Protein AF-A0A920SBE3-F1 (afdb_monomer_lite)

Radius of gyration: 12.78 Å; chains: 1; bounding box: 34×28×29 Å

pLDDT: mean 87.78, std 12.59, range [38.31, 96.94]

Secondary structure (DSSP, 8-state):
-HHHHHHHHHTBTTB--S-----SS-EEEE-HHHHHTT--HHHHHHHHHHTTPPP-EES-STTSTTEEEE---TTS-HHHHHHHHTTTSHHHHGGGGTT--

Structure (mmCIF, N/CA/C/O backbone):
data_AF-A0A920SBE3-F1
#
_entry.id   AF-A0A920SBE3-F1
#
loop_
_atom_site.group_PDB
_atom_site.id
_atom_site.type_symbol
_atom_site.label_atom_id
_atom_site.label_alt_id
_atom_site.label_comp_id
_atom_site.label_asym_id
_atom_site.label_entity_id
_atom_site.label_seq_id
_atom_site.pdbx_PDB_ins_code
_atom_site.Cartn_x
_atom_site.Cartn_y
_atom_site.Cartn_z
_atom_site.occupancy
_atom_site.B_iso_or_equiv
_atom_site.auth_seq_id
_atom_site.auth_comp_id
_atom_site.auth_asym_id
_atom_site.auth_atom_id
_atom_site.pdbx_PDB_model_num
ATOM 1 N N . MET A 1 1 ? 12.167 -5.189 -6.645 1.00 75.94 1 MET A N 1
ATOM 2 C CA . MET A 1 1 ? 11.663 -6.586 -6.570 1.00 75.94 1 MET A CA 1
ATOM 3 C C . MET A 1 1 ? 11.485 -7.094 -5.140 1.00 75.94 1 MET A C 1
ATOM 5 O O . MET A 1 1 ? 10.378 -7.492 -4.799 1.00 75.94 1 MET A O 1
ATOM 9 N N . LEU A 1 2 ? 12.514 -7.075 -4.280 1.00 92.94 2 LEU A N 1
ATOM 10 C CA . LEU A 1 2 ? 12.397 -7.582 -2.900 1.00 92.94 2 LEU A CA 1
ATOM 11 C C . LEU A 1 2 ? 11.341 -6.836 -2.066 1.00 92.94 2 LEU A C 1
ATOM 13 O O . LEU A 1 2 ? 10.498 -7.474 -1.447 1.00 92.94 2 LEU A O 1
ATOM 17 N N . ASN A 1 3 ? 11.356 -5.503 -2.103 1.00 96.00 3 ASN A N 1
ATOM 18 C CA . ASN A 1 3 ? 10.484 -4.652 -1.288 1.00 96.00 3 ASN A CA 1
ATOM 19 C C . ASN A 1 3 ? 8.988 -4.905 -1.542 1.00 96.00 3 ASN A C 1
ATOM 21 O O . ASN A 1 3 ? 8.216 -5.063 -0.598 1.00 96.00 3 ASN A O 1
ATOM 25 N N . ALA A 1 4 ? 8.587 -5.026 -2.811 1.00 95.38 4 ALA A N 1
ATOM 26 C CA . ALA A 1 4 ? 7.197 -5.289 -3.183 1.00 95.38 4 ALA A CA 1
ATOM 27 C C . ALA A 1 4 ? 6.725 -6.666 -2.702 1.00 95.38 4 ALA A C 1
ATOM 29 O O . ALA A 1 4 ? 5.654 -6.786 -2.107 1.00 95.38 4 ALA A O 1
ATOM 30 N N . ASN A 1 5 ? 7.558 -7.696 -2.877 1.00 95.12 5 ASN A N 1
ATOM 31 C CA . ASN A 1 5 ? 7.245 -9.036 -2.383 1.00 95.12 5 ASN A CA 1
ATOM 32 C C . ASN A 1 5 ? 7.222 -9.085 -0.851 1.00 95.12 5 ASN A C 1
ATOM 34 O O . ASN A 1 5 ? 6.357 -9.742 -0.279 1.00 95.12 5 ASN A O 1
ATOM 38 N N . TYR A 1 6 ? 8.126 -8.368 -0.178 1.00 95.69 6 TYR A N 1
ATOM 39 C CA . TYR A 1 6 ? 8.135 -8.257 1.279 1.00 95.69 6 TYR A CA 1
ATOM 40 C C . TYR A 1 6 ? 6.812 -7.683 1.803 1.00 95.69 6 TYR A C 1
ATOM 42 O O . TYR A 1 6 ? 6.160 -8.314 2.637 1.00 95.69 6 TYR A O 1
ATOM 50 N N . MET A 1 7 ? 6.372 -6.546 1.255 1.00 95.19 7 MET A N 1
ATOM 51 C CA . MET A 1 7 ? 5.088 -5.930 1.602 1.00 95.19 7 MET A CA 1
ATOM 52 C C . MET A 1 7 ? 3.907 -6.866 1.298 1.00 95.19 7 MET A C 1
ATOM 54 O O . MET A 1 7 ? 3.027 -7.051 2.139 1.00 95.19 7 MET A O 1
ATOM 58 N N . MET A 1 8 ? 3.902 -7.504 0.123 1.00 94.31 8 MET A N 1
ATOM 59 C CA . MET A 1 8 ? 2.858 -8.454 -0.275 1.00 94.31 8 MET A CA 1
ATOM 60 C C . MET A 1 8 ? 2.743 -9.625 0.710 1.00 94.31 8 MET A C 1
ATOM 62 O O . MET A 1 8 ? 1.636 -9.983 1.116 1.00 94.31 8 MET A O 1
ATOM 66 N N . HIS A 1 9 ? 3.871 -10.199 1.136 1.00 93.12 9 HIS A N 1
ATOM 67 C CA . HIS A 1 9 ? 3.888 -11.269 2.131 1.00 93.12 9 HIS A CA 1
ATOM 68 C C . HIS A 1 9 ? 3.468 -10.784 3.522 1.00 93.12 9 HIS A C 1
ATOM 70 O O . HIS A 1 9 ? 2.730 -11.499 4.200 1.00 93.12 9 HIS A O 1
ATOM 76 N N . ALA A 1 10 ? 3.872 -9.580 3.936 1.00 92.94 10 ALA A N 1
ATOM 77 C CA . ALA A 1 10 ? 3.478 -8.995 5.219 1.00 92.94 10 ALA A CA 1
ATOM 78 C C . ALA A 1 10 ? 1.963 -8.736 5.312 1.00 92.94 10 ALA A C 1
ATOM 80 O O . ALA A 1 10 ? 1.373 -8.850 6.385 1.00 92.94 10 ALA A O 1
ATOM 81 N N . LEU A 1 11 ? 1.323 -8.425 4.182 1.00 92.62 11 LEU A N 1
ATOM 82 C CA . LEU A 1 11 ? -0.118 -8.173 4.087 1.00 92.62 11 LEU A CA 1
ATOM 83 C C . LEU A 1 11 ? -0.935 -9.414 3.686 1.00 92.62 11 LEU A C 1
ATOM 85 O O . LEU A 1 11 ? -2.166 -9.337 3.561 1.00 92.62 11 LEU A O 1
ATOM 89 N N . ARG A 1 12 ? -0.284 -10.575 3.535 1.00 89.31 12 ARG A N 1
ATOM 90 C CA . ARG A 1 12 ? -0.951 -11.849 3.244 1.00 89.31 12 ARG A CA 1
ATOM 91 C C . ARG A 1 12 ? -1.915 -12.201 4.378 1.00 89.31 12 ARG A C 1
ATOM 93 O O . ARG A 1 12 ? -1.559 -12.166 5.550 1.00 89.31 12 ARG A O 1
ATOM 100 N N . GLY A 1 13 ? -3.159 -12.517 4.030 1.00 87.75 13 GLY A N 1
ATOM 101 C CA . GLY A 1 13 ? -4.227 -12.780 5.001 1.00 87.75 13 GLY A CA 1
ATOM 102 C C . GLY A 1 13 ? -4.988 -11.532 5.466 1.00 87.75 13 GLY A C 1
ATOM 103 O O . GLY A 1 13 ? -6.089 -11.676 5.994 1.00 87.75 13 GLY A O 1
ATOM 104 N N . THR A 1 14 ? -4.471 -10.319 5.218 1.00 91.44 14 THR A N 1
ATOM 105 C CA . THR A 1 14 ? -5.282 -9.092 5.319 1.00 91.44 14 THR A CA 1
ATOM 106 C C . THR A 1 14 ? -6.055 -8.853 4.024 1.00 91.44 14 THR A C 1
ATOM 108 O O . THR A 1 14 ? -7.261 -8.624 4.074 1.00 91.44 14 THR A O 1
ATOM 111 N N . TYR A 1 15 ? -5.394 -8.958 2.870 1.00 92.31 15 TYR A N 1
ATOM 112 C CA . TYR A 1 15 ? -6.030 -8.867 1.551 1.00 92.31 15 TYR A CA 1
ATOM 113 C C . TYR A 1 15 ? -6.189 -10.252 0.921 1.00 92.31 15 TYR A C 1
ATOM 115 O O . TYR A 1 15 ? -5.375 -11.152 1.158 1.00 92.31 15 TYR A O 1
ATOM 123 N N . HIS A 1 16 ? -7.229 -10.418 0.102 1.00 90.56 16 HIS A N 1
ATOM 124 C CA . HIS A 1 16 ? -7.392 -11.617 -0.713 1.00 90.56 16 HIS A CA 1
ATOM 125 C C . HIS A 1 16 ? -6.532 -11.486 -1.969 1.00 90.56 16 HIS A C 1
ATOM 127 O O . HIS A 1 16 ? -6.927 -10.844 -2.935 1.00 90.56 16 HIS A O 1
ATOM 133 N N . LEU A 1 17 ? -5.334 -12.067 -1.941 1.00 88.31 17 LEU A N 1
ATOM 134 C CA . LEU A 1 17 ? -4.443 -12.103 -3.097 1.00 88.31 17 LEU A CA 1
ATOM 135 C C . LEU A 1 17 ? -4.842 -13.299 -3.984 1.00 88.31 17 LEU A C 1
ATOM 137 O O . LEU A 1 17 ? -4.639 -14.437 -3.558 1.00 88.31 17 LEU A O 1
ATOM 141 N N . PRO A 1 18 ? -5.411 -13.082 -5.186 1.00 74.19 18 PRO A N 1
ATOM 142 C CA . PRO A 1 18 ? -5.986 -14.161 -5.997 1.00 74.19 18 PRO A CA 1
ATOM 143 C C . PRO A 1 18 ? -4.932 -15.098 -6.602 1.00 74.19 18 PRO A C 1
ATOM 145 O O . PRO A 1 18 ? -5.251 -16.217 -6.994 1.00 74.19 18 PRO A O 1
ATOM 148 N N . TYR A 1 19 ? -3.676 -14.651 -6.679 1.00 81.12 19 TYR A N 1
ATOM 149 C CA . TYR A 1 19 ? -2.576 -15.412 -7.257 1.00 81.12 19 TYR A CA 1
ATOM 150 C C . TYR A 1 19 ? -1.453 -15.570 -6.240 1.00 81.12 19 TYR A C 1
ATOM 152 O O . TYR A 1 19 ? -0.943 -14.581 -5.713 1.00 81.12 19 TYR A O 1
ATOM 160 N N . ASP A 1 20 ? -1.026 -16.813 -6.022 1.00 81.06 20 ASP A N 1
ATOM 161 C CA . ASP A 1 20 ? 0.182 -17.109 -5.257 1.00 81.06 20 ASP A CA 1
ATOM 162 C C . ASP A 1 20 ? 1.409 -17.021 -6.169 1.00 81.06 20 ASP A C 1
ATOM 164 O O . ASP A 1 20 ? 1.907 -18.018 -6.691 1.00 81.06 20 ASP A O 1
ATOM 168 N N . ARG A 1 21 ? 1.831 -15.788 -6.452 1.00 86.50 21 ARG A N 1
ATOM 169 C CA . ARG A 1 21 ? 2.970 -15.492 -7.323 1.00 86.50 21 ARG A CA 1
ATOM 170 C C . ARG A 1 21 ? 3.840 -14.415 -6.705 1.00 86.50 21 ARG A C 1
ATOM 172 O O . ARG A 1 21 ? 3.335 -13.551 -5.994 1.00 86.50 21 ARG A O 1
ATOM 179 N N . THR A 1 22 ? 5.119 -14.415 -7.056 1.00 89.88 22 THR A N 1
ATOM 180 C CA . THR A 1 22 ? 5.966 -13.252 -6.810 1.00 89.88 22 THR A CA 1
ATOM 181 C C . THR A 1 22 ? 5.584 -12.115 -7.752 1.00 89.88 22 THR A C 1
ATOM 183 O O . THR A 1 22 ? 5.163 -12.328 -8.894 1.00 89.88 22 THR A O 1
ATOM 186 N N . CYS A 1 23 ? 5.707 -10.890 -7.263 1.00 89.62 23 CYS A N 1
ATOM 187 C CA . CYS A 1 23 ? 5.524 -9.691 -8.060 1.00 89.62 23 CYS A CA 1
ATOM 188 C C . CYS A 1 23 ? 6.874 -9.094 -8.493 1.00 89.62 23 CYS A C 1
ATOM 190 O O . CYS A 1 23 ? 7.928 -9.476 -7.982 1.00 89.62 23 CYS A O 1
ATOM 192 N N . MET A 1 24 ? 6.853 -8.183 -9.470 1.00 90.94 24 MET A N 1
ATOM 193 C CA . MET A 1 24 ? 8.063 -7.513 -9.958 1.00 90.94 24 MET A CA 1
ATOM 194 C C . MET A 1 24 ? 8.392 -6.310 -9.060 1.00 90.94 24 MET A C 1
ATOM 196 O O . MET A 1 24 ? 8.874 -6.496 -7.946 1.00 90.94 24 MET A O 1
ATOM 200 N N . HIS A 1 25 ? 8.180 -5.074 -9.510 1.00 92.12 25 HIS A N 1
ATOM 201 C CA . HIS A 1 25 ? 8.462 -3.869 -8.716 1.00 92.12 25 HIS A CA 1
ATOM 202 C C . HIS A 1 25 ? 7.259 -3.380 -7.895 1.00 92.12 25 HIS A C 1
ATOM 204 O O . HIS A 1 25 ? 7.451 -2.647 -6.934 1.00 92.12 25 HIS A O 1
ATOM 210 N N . GLU A 1 26 ? 6.054 -3.864 -8.190 1.00 92.88 26 GLU A N 1
ATOM 211 C CA . GLU A 1 26 ? 4.800 -3.411 -7.584 1.00 92.88 26 GLU A CA 1
ATOM 212 C C . GLU A 1 26 ? 3.943 -4.574 -7.071 1.00 92.88 26 GLU A C 1
ATOM 214 O O . GLU A 1 26 ? 4.058 -5.705 -7.544 1.00 92.88 26 GLU A O 1
ATOM 219 N N . ALA A 1 27 ? 3.066 -4.301 -6.109 1.00 94.19 27 ALA A N 1
ATOM 220 C CA . ALA A 1 27 ? 2.073 -5.233 -5.587 1.00 94.19 27 ALA A CA 1
ATOM 221 C C . ALA A 1 27 ? 0.668 -4.628 -5.707 1.00 94.19 27 ALA A C 1
ATOM 223 O O . ALA A 1 27 ? 0.462 -3.450 -5.425 1.00 94.19 27 ALA A O 1
ATOM 224 N N . VAL A 1 28 ? -0.303 -5.451 -6.110 1.00 94.56 28 VAL A N 1
ATOM 225 C CA . VAL A 1 28 ? -1.712 -5.059 -6.235 1.00 94.56 28 VAL A CA 1
ATOM 226 C C . VAL A 1 28 ? -2.512 -5.735 -5.128 1.00 94.56 28 VAL A C 1
ATOM 228 O O . VAL A 1 28 ? -2.509 -6.963 -5.021 1.00 94.56 28 VAL A O 1
ATOM 231 N N . PHE A 1 29 ? -3.224 -4.938 -4.338 1.00 94.75 29 PHE A N 1
ATOM 232 C CA . PHE A 1 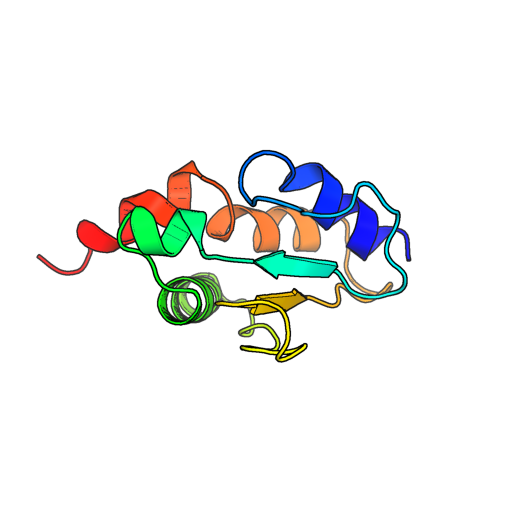29 ? -4.078 -5.390 -3.245 1.00 94.75 29 PHE A CA 1
ATOM 233 C C . PHE A 1 29 ? -5.550 -5.106 -3.579 1.00 94.75 29 PHE A C 1
ATOM 235 O O . PHE A 1 29 ? -5.933 -3.937 -3.649 1.00 94.75 29 PHE A O 1
ATOM 242 N N . PRO A 1 30 ? -6.386 -6.139 -3.792 1.00 94.38 30 PRO A N 1
ATOM 243 C CA . PRO A 1 30 ? -7.828 -5.966 -3.963 1.00 94.38 30 PRO A CA 1
ATOM 244 C C . PRO A 1 30 ? -8.481 -5.680 -2.611 1.00 94.38 30 PRO A C 1
ATOM 246 O O . PRO A 1 30 ? -8.389 -6.510 -1.701 1.00 94.38 30 PRO A O 1
ATOM 249 N N . ALA A 1 31 ? -9.131 -4.526 -2.462 1.00 94.00 31 ALA A N 1
ATOM 250 C CA . ALA A 1 31 ? -9.752 -4.126 -1.199 1.00 94.00 31 ALA A CA 1
ATOM 251 C C . ALA A 1 31 ? -11.227 -4.567 -1.054 1.00 94.00 31 ALA A C 1
ATOM 253 O O . ALA A 1 31 ? -11.955 -4.013 -0.230 1.00 94.00 31 ALA A O 1
ATOM 254 N N . ASP A 1 32 ? -11.687 -5.572 -1.809 1.00 93.12 32 ASP A N 1
ATOM 255 C CA . ASP A 1 32 ? -13.070 -6.077 -1.749 1.00 93.12 32 ASP A CA 1
ATOM 256 C C . ASP A 1 32 ? -13.468 -6.524 -0.332 1.00 93.12 32 ASP A C 1
ATOM 258 O O . ASP A 1 32 ? -14.499 -6.112 0.198 1.00 93.12 32 ASP A O 1
ATOM 262 N N . LEU A 1 33 ? -12.596 -7.283 0.344 1.00 91.38 33 LEU A N 1
ATOM 263 C CA . LEU A 1 33 ? -12.840 -7.731 1.722 1.00 91.38 33 LEU A CA 1
ATOM 264 C C . LEU A 1 33 ? -12.942 -6.567 2.711 1.00 91.38 33 LEU A C 1
ATOM 266 O O . LEU A 1 33 ? -13.653 -6.647 3.714 1.00 91.38 33 LEU A O 1
ATOM 270 N N . GLN A 1 34 ? -12.175 -5.508 2.478 1.00 91.62 34 GLN A N 1
ATOM 271 C CA . GLN A 1 34 ? -12.174 -4.306 3.296 1.00 91.62 34 GLN A CA 1
ATOM 272 C C . GLN A 1 34 ? -13.458 -3.516 3.055 1.00 91.62 34 GLN A C 1
ATOM 274 O O . GLN A 1 34 ? -14.095 -3.082 4.018 1.00 91.62 34 GLN A O 1
ATOM 279 N N . LYS A 1 35 ? -13.891 -3.415 1.795 1.00 91.38 35 LYS A N 1
ATOM 280 C CA . LYS A 1 35 ? -15.140 -2.764 1.404 1.00 91.38 35 LYS A CA 1
ATOM 281 C C . LYS A 1 35 ? -16.350 -3.443 2.031 1.00 91.38 35 LYS A C 1
ATOM 283 O O . LYS A 1 35 ? -17.174 -2.749 2.624 1.00 91.38 35 LYS A O 1
ATOM 288 N N . ASP A 1 36 ? -16.399 -4.774 2.022 1.00 90.19 36 ASP A N 1
ATOM 289 C CA . ASP A 1 36 ? -17.450 -5.555 2.694 1.00 90.19 36 ASP A CA 1
ATOM 290 C C . ASP A 1 36 ? -17.480 -5.320 4.214 1.00 90.19 36 ASP A C 1
ATOM 292 O O . ASP A 1 36 ? -18.518 -5.437 4.866 1.00 90.19 36 ASP A O 1
ATOM 296 N N . ARG A 1 37 ? -16.336 -4.943 4.794 1.00 87.44 37 ARG A N 1
ATOM 297 C CA . ARG A 1 37 ? -16.196 -4.568 6.209 1.00 87.44 37 ARG A CA 1
ATOM 298 C C . ARG A 1 37 ? -16.447 -3.079 6.467 1.00 87.44 37 ARG A C 1
ATOM 300 O O . ARG A 1 37 ? -16.332 -2.645 7.612 1.00 87.44 37 ARG A O 1
ATOM 307 N N . GLY A 1 38 ? -16.824 -2.317 5.440 1.00 85.25 38 GLY A N 1
ATOM 308 C CA . GLY A 1 38 ? -17.163 -0.900 5.530 1.00 85.25 38 GLY A CA 1
ATOM 309 C C . GLY A 1 38 ? -15.990 0.051 5.305 1.00 85.25 38 GLY A C 1
ATOM 310 O O . GLY A 1 38 ? -16.026 1.161 5.824 1.00 85.25 38 GLY A O 1
ATOM 311 N N . SER A 1 39 ? -14.946 -0.375 4.593 1.00 88.00 39 SER A N 1
ATOM 312 C CA . SER A 1 39 ? -13.800 0.471 4.243 1.00 88.00 39 SER A CA 1
ATOM 313 C C . SER A 1 39 ? -13.413 0.277 2.784 1.00 88.00 39 SER A C 1
ATOM 315 O O . SER A 1 39 ? -12.755 -0.696 2.424 1.00 88.00 39 SER A O 1
ATOM 317 N N . SER A 1 40 ? -13.843 1.203 1.936 1.00 91.62 40 SER A N 1
ATOM 318 C CA . SER A 1 40 ? -13.490 1.235 0.513 1.00 91.62 40 SER A CA 1
ATOM 319 C C . SER A 1 40 ? -11.984 1.421 0.297 1.00 91.62 40 SER A C 1
ATOM 321 O O . SER A 1 40 ? -11.280 1.956 1.161 1.00 91.62 40 SER A O 1
ATOM 323 N N . GLY A 1 41 ? -11.486 1.063 -0.892 1.00 92.25 41 GLY A N 1
ATOM 324 C CA . GLY A 1 41 ? -10.097 1.334 -1.266 1.00 92.25 41 GLY A CA 1
ATOM 325 C C . GLY A 1 41 ? -9.754 2.824 -1.149 1.00 92.25 41 GLY A C 1
ATOM 326 O O . GLY A 1 41 ? -8.672 3.184 -0.688 1.00 92.25 41 GLY A O 1
ATOM 327 N N . LEU A 1 42 ? -10.703 3.708 -1.478 1.00 92.81 42 LEU A N 1
ATOM 328 C CA . LEU A 1 42 ? -10.529 5.156 -1.343 1.00 92.81 42 LEU A CA 1
ATOM 329 C C . LEU A 1 42 ? -10.338 5.604 0.116 1.00 92.81 42 LEU A C 1
ATOM 331 O O . LEU A 1 42 ? -9.545 6.507 0.378 1.00 92.81 42 LEU A O 1
ATOM 335 N N . GLU A 1 43 ? -11.048 5.006 1.071 1.00 91.25 43 GLU A N 1
ATOM 336 C CA . GLU A 1 43 ? -10.872 5.322 2.495 1.00 91.25 43 GLU A CA 1
ATOM 337 C C . GLU A 1 43 ? -9.517 4.841 3.014 1.00 91.25 43 GLU A C 1
ATOM 339 O O . GLU A 1 43 ? -8.864 5.558 3.771 1.00 91.25 43 GLU A O 1
ATOM 344 N N . ILE A 1 44 ? -9.048 3.681 2.550 1.00 92.19 44 ILE A N 1
ATOM 345 C CA . ILE A 1 44 ? -7.701 3.182 2.860 1.00 92.19 44 ILE A CA 1
ATOM 346 C C . ILE A 1 44 ? -6.636 4.139 2.305 1.00 92.19 44 ILE A C 1
ATOM 348 O O . ILE A 1 44 ? -5.691 4.489 3.012 1.00 92.19 44 ILE A O 1
ATOM 352 N N . ALA A 1 45 ? -6.812 4.625 1.074 1.00 93.56 45 ALA A N 1
ATOM 353 C CA . ALA A 1 45 ? -5.912 5.601 0.464 1.00 93.56 45 ALA A CA 1
ATOM 354 C C . ALA A 1 45 ? -5.877 6.930 1.233 1.00 93.56 45 ALA A C 1
ATOM 356 O O . ALA A 1 45 ? -4.802 7.473 1.477 1.00 93.56 45 ALA A O 1
ATOM 357 N N . LYS A 1 46 ? -7.035 7.435 1.676 1.00 91.62 46 LYS A N 1
ATOM 358 C CA . LYS A 1 46 ? -7.097 8.616 2.553 1.00 91.62 46 LYS A CA 1
ATOM 359 C C . LYS A 1 46 ? -6.392 8.363 3.881 1.00 91.62 46 LYS A C 1
ATOM 361 O O . LYS A 1 46 ? -5.659 9.223 4.352 1.00 91.62 46 LYS A O 1
ATOM 366 N N . ARG A 1 47 ? -6.544 7.165 4.449 1.00 88.25 47 ARG A N 1
ATOM 367 C CA . ARG A 1 47 ? -5.890 6.819 5.710 1.00 88.25 47 ARG A CA 1
ATOM 368 C C . ARG A 1 47 ? -4.373 6.814 5.588 1.00 88.25 47 ARG A C 1
ATOM 370 O O . ARG A 1 47 ? -3.708 7.234 6.525 1.00 88.25 47 ARG A O 1
ATOM 377 N N . LEU A 1 48 ? -3.820 6.374 4.459 1.00 92.75 48 LEU A N 1
ATOM 378 C CA . LEU A 1 48 ? -2.381 6.480 4.208 1.00 92.75 48 LEU A CA 1
ATOM 379 C C . LEU A 1 48 ? -1.894 7.932 4.315 1.00 92.75 48 LEU A C 1
AT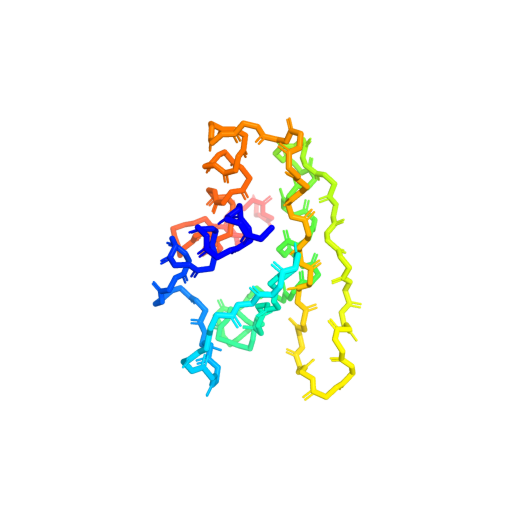OM 381 O O . LEU A 1 48 ? -0.877 8.165 4.970 1.00 92.75 48 LEU A O 1
ATOM 385 N N . LEU A 1 49 ? -2.662 8.897 3.792 1.00 93.12 49 LEU A N 1
ATOM 386 C CA . LEU A 1 49 ? -2.343 10.327 3.902 1.00 93.12 49 LEU A CA 1
ATOM 387 C C . LEU A 1 49 ? -2.309 10.793 5.360 1.00 93.12 49 LEU A C 1
ATOM 389 O O . LEU A 1 49 ? -1.385 11.503 5.750 1.00 93.12 49 LEU A O 1
ATOM 393 N N . ASP A 1 50 ? -3.251 10.341 6.190 1.00 91.06 50 ASP A N 1
ATOM 394 C CA . ASP A 1 50 ? -3.264 10.666 7.623 1.00 91.06 50 ASP A CA 1
ATOM 395 C C . ASP A 1 50 ? -2.031 10.122 8.374 1.00 91.06 50 ASP A C 1
ATOM 397 O O . ASP A 1 50 ? -1.681 10.626 9.441 1.00 91.06 50 ASP A O 1
ATOM 401 N N . TYR A 1 51 ? -1.389 9.070 7.851 1.00 90.38 51 TYR A N 1
ATOM 402 C CA . TYR A 1 51 ? -0.130 8.521 8.370 1.00 90.38 51 T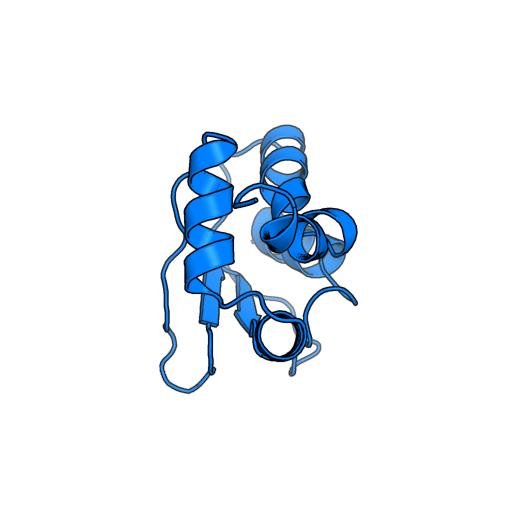YR A CA 1
ATOM 403 C C . TYR A 1 51 ? 1.116 9.135 7.711 1.00 90.38 51 TYR A C 1
ATOM 405 O O . TYR A 1 51 ? 2.230 8.712 8.017 1.00 90.38 51 TYR A O 1
ATOM 413 N N . GLY A 1 52 ? 0.949 10.126 6.832 1.00 93.69 52 GLY A N 1
ATOM 414 C CA . GLY A 1 52 ? 2.047 10.790 6.131 1.00 93.69 52 GLY A CA 1
ATOM 415 C C . GLY A 1 52 ? 2.569 10.034 4.908 1.00 93.69 52 GLY A C 1
ATOM 416 O O . GLY A 1 52 ? 3.648 10.358 4.420 1.00 93.69 52 GLY A O 1
ATOM 417 N N . PHE A 1 53 ? 1.830 9.045 4.399 1.00 94.12 53 PHE A N 1
ATOM 418 C CA . PHE A 1 53 ? 2.180 8.310 3.183 1.00 94.12 53 PHE A CA 1
ATOM 419 C C . PHE A 1 53 ? 1.338 8.777 2.003 1.00 94.12 53 PHE A C 1
ATOM 421 O O . PHE A 1 53 ? 0.133 8.988 2.127 1.00 94.12 53 PHE A O 1
ATOM 428 N N . HIS A 1 54 ? 1.962 8.893 0.832 1.00 93.31 54 HIS A N 1
ATOM 429 C CA . HIS A 1 54 ? 1.221 9.159 -0.394 1.00 93.31 54 HIS A CA 1
ATOM 430 C C . HIS A 1 54 ? 0.217 8.040 -0.689 1.00 93.31 54 HIS A C 1
ATOM 432 O O . HIS A 1 54 ? 0.469 6.860 -0.437 1.00 93.31 54 HIS A O 1
ATOM 438 N N . ALA A 1 55 ? -0.930 8.435 -1.241 1.00 94.00 55 ALA A N 1
ATOM 439 C CA . ALA A 1 55 ? -1.914 7.488 -1.735 1.00 94.00 55 ALA A CA 1
ATOM 440 C C . ALA A 1 55 ? -1.310 6.626 -2.864 1.00 94.00 55 ALA A C 1
ATOM 442 O O . ALA A 1 55 ? -0.526 7.139 -3.668 1.00 94.00 55 ALA A O 1
ATOM 443 N N . PRO A 1 56 ? -1.675 5.337 -2.940 1.00 96.12 56 PRO A N 1
ATOM 444 C CA . PRO A 1 56 ? -1.190 4.437 -3.975 1.00 96.12 56 PRO A CA 1
ATOM 445 C C . PRO A 1 56 ? -1.896 4.706 -5.307 1.00 96.12 56 PRO A C 1
ATOM 447 O O . PRO A 1 56 ? -2.836 5.505 -5.385 1.00 96.12 56 PRO A O 1
ATOM 450 N N . THR A 1 57 ? -1.491 3.997 -6.361 1.00 96.94 57 THR A N 1
ATOM 451 C CA . THR A 1 57 ? -2.256 4.023 -7.611 1.00 96.94 57 THR A CA 1
ATOM 452 C C . THR A 1 57 ? -3.579 3.288 -7.397 1.00 96.94 57 THR A C 1
ATOM 454 O O . THR A 1 57 ? -3.607 2.140 -6.954 1.00 96.94 57 THR A O 1
ATOM 457 N N . MET A 1 58 ? -4.686 3.968 -7.691 1.00 95.88 58 MET A N 1
ATOM 458 C CA . MET A 1 58 ? -6.038 3.487 -7.409 1.00 95.88 58 MET A CA 1
ATOM 459 C C . MET A 1 58 ? -6.698 2.888 -8.650 1.00 95.88 58 MET A C 1
ATOM 461 O O . MET A 1 58 ? -6.568 3.435 -9.744 1.00 95.88 58 MET A O 1
ATOM 465 N N . TYR A 1 59 ? -7.475 1.818 -8.462 1.00 92.38 59 TYR A N 1
ATOM 466 C CA . TYR A 1 59 ? -8.321 1.195 -9.493 1.00 92.38 59 TYR A CA 1
ATOM 467 C C . TYR A 1 59 ? -7.559 0.761 -10.751 1.00 92.38 59 TYR A C 1
ATOM 469 O O . TYR A 1 59 ? -8.124 0.671 -11.839 1.00 92.38 59 TYR A O 1
ATOM 477 N N . PHE A 1 60 ? -6.272 0.464 -10.596 1.00 93.69 60 PHE A N 1
ATOM 478 C CA . PHE A 1 60 ? -5.438 -0.110 -11.634 1.00 93.69 60 PHE A CA 1
ATOM 479 C C . PHE A 1 60 ? -4.703 -1.341 -11.079 1.00 93.69 60 PHE A C 1
ATOM 481 O O . PHE A 1 60 ? -4.227 -1.292 -9.944 1.00 93.69 60 PHE A O 1
ATOM 488 N N . PRO A 1 61 ? -4.609 -2.442 -11.847 1.00 92.06 61 PRO A N 1
ATOM 489 C CA . PRO A 1 61 ? -5.238 -2.660 -13.151 1.00 92.06 61 PRO A CA 1
ATOM 490 C C . PRO A 1 61 ? -6.771 -2.758 -13.048 1.00 92.06 61 PRO A C 1
ATOM 492 O O . PRO A 1 61 ? -7.302 -3.273 -12.071 1.00 92.06 61 PRO A O 1
ATOM 495 N N . LEU A 1 62 ? -7.488 -2.308 -14.087 1.00 92.00 62 LEU A N 1
ATOM 496 C CA . LEU A 1 62 ? -8.963 -2.201 -14.096 1.00 92.00 62 LEU A CA 1
ATOM 497 C C . LEU A 1 62 ? -9.707 -3.539 -13.918 1.00 92.00 62 LEU A C 1
ATOM 499 O O . LEU A 1 62 ? -10.899 -3.550 -13.631 1.00 92.00 62 LEU A O 1
ATOM 503 N N . ILE A 1 63 ? -9.015 -4.665 -14.104 1.00 92.31 63 ILE A N 1
ATOM 504 C CA . ILE A 1 63 ? -9.554 -6.021 -13.912 1.00 92.31 63 ILE A CA 1
ATOM 505 C C . ILE A 1 63 ? -9.587 -6.455 -12.438 1.00 92.31 63 ILE A C 1
ATOM 507 O O . ILE A 1 63 ? -10.094 -7.531 -12.131 1.00 92.31 63 ILE A O 1
ATOM 511 N N . VAL A 1 64 ? -9.016 -5.654 -11.537 1.00 92.12 64 VAL A N 1
ATOM 512 C CA . VAL A 1 64 ? -9.040 -5.879 -10.092 1.00 92.12 64 VAL A CA 1
ATOM 513 C C . VAL A 1 64 ? -9.951 -4.825 -9.466 1.00 92.12 64 VAL A C 1
ATOM 515 O O . VAL A 1 64 ? -9.688 -3.624 -9.545 1.00 92.12 64 VAL A O 1
ATOM 518 N N . HIS A 1 65 ? -11.044 -5.272 -8.854 1.00 92.81 65 HIS A N 1
ATOM 519 C CA . HIS A 1 65 ? -11.963 -4.388 -8.145 1.00 92.81 65 HIS A CA 1
ATOM 520 C C . HIS A 1 65 ? -11.290 -3.811 -6.894 1.00 92.81 65 HIS A C 1
ATOM 522 O O . HIS A 1 65 ? -10.479 -4.472 -6.250 1.00 92.81 65 HIS A O 1
ATOM 528 N N . GLU A 1 66 ? -11.580 -2.540 -6.589 1.00 94.31 66 GLU A N 1
ATOM 529 C CA . GLU A 1 66 ? -10.998 -1.832 -5.437 1.00 94.31 66 GLU A CA 1
ATOM 530 C C . GLU A 1 66 ? -9.460 -1.936 -5.360 1.00 94.31 66 GLU A C 1
ATOM 532 O O . GLU A 1 66 ? -8.883 -2.030 -4.276 1.00 94.31 66 GLU A O 1
ATOM 537 N N . ALA A 1 67 ? -8.789 -1.958 -6.518 1.00 95.06 67 ALA A N 1
ATOM 538 C CA . ALA A 1 67 ? -7.348 -2.153 -6.583 1.00 95.06 67 ALA A CA 1
ATOM 539 C C . ALA A 1 67 ? -6.574 -1.008 -5.917 1.00 95.06 67 ALA A C 1
ATOM 541 O O . ALA A 1 67 ? -6.767 0.167 -6.248 1.00 95.06 67 ALA A O 1
ATOM 542 N N . LEU A 1 68 ? -5.644 -1.385 -5.040 1.00 95.88 68 LEU A N 1
ATOM 543 C CA . LEU A 1 68 ? -4.575 -0.545 -4.513 1.00 95.88 68 LEU A CA 1
ATOM 544 C C . LEU A 1 68 ? -3.246 -1.073 -5.061 1.00 95.88 68 LEU A C 1
ATOM 546 O O . LEU A 1 68 ? -2.807 -2.156 -4.671 1.00 95.88 68 LEU A O 1
ATOM 550 N N . MET A 1 69 ? -2.609 -0.335 -5.964 1.00 96.06 69 MET A N 1
ATOM 551 C CA . MET A 1 69 ? -1.319 -0.714 -6.539 1.00 96.06 69 MET A CA 1
ATOM 552 C C . MET A 1 69 ? -0.189 0.096 -5.906 1.00 96.06 69 MET A C 1
ATOM 554 O O . MET A 1 69 ? -0.163 1.327 -5.990 1.00 96.06 69 MET A O 1
ATOM 558 N N . ILE A 1 70 ? 0.727 -0.615 -5.249 1.00 95.38 70 ILE A N 1
ATOM 559 C CA . ILE A 1 70 ? 1.811 -0.048 -4.446 1.00 95.38 70 ILE A CA 1
ATOM 560 C C . ILE A 1 70 ? 3.155 -0.499 -5.010 1.00 95.38 70 ILE A C 1
ATOM 562 O O . ILE A 1 70 ? 3.424 -1.696 -5.105 1.00 95.38 70 ILE A O 1
ATOM 566 N N . GLU A 1 71 ? 4.017 0.464 -5.318 1.00 94.81 71 GLU A N 1
ATOM 567 C CA . GLU A 1 71 ? 5.384 0.245 -5.789 1.00 94.81 71 GLU A CA 1
ATOM 568 C C . GLU A 1 71 ? 6.386 0.749 -4.737 1.00 94.81 71 GLU A C 1
ATOM 570 O O . GLU A 1 71 ? 6.794 1.912 -4.766 1.00 94.81 71 GLU A O 1
ATOM 575 N N . PRO A 1 72 ? 6.783 -0.084 -3.758 1.00 92.56 72 PRO A N 1
ATOM 576 C CA . PRO A 1 72 ? 7.871 0.282 -2.866 1.00 92.56 72 PRO A CA 1
ATOM 577 C C . PRO A 1 72 ? 9.193 0.162 -3.636 1.00 92.56 72 PRO A C 1
ATOM 579 O O . PRO A 1 72 ? 9.670 -0.942 -3.924 1.00 92.56 72 PRO A O 1
ATOM 582 N N . THR A 1 73 ? 9.772 1.311 -3.981 1.00 92.06 73 THR A N 1
ATOM 583 C CA . THR A 1 73 ? 11.046 1.383 -4.710 1.00 92.06 73 THR A CA 1
ATOM 584 C C . THR A 1 73 ? 12.195 0.800 -3.884 1.00 92.06 73 THR A C 1
ATOM 586 O O . THR A 1 73 ? 12.105 0.640 -2.664 1.00 92.06 73 THR A O 1
ATOM 589 N N . GLU A 1 74 ? 13.299 0.463 -4.541 1.00 91.75 74 GLU A N 1
ATOM 590 C CA . GLU A 1 74 ? 14.512 -0.068 -3.911 1.00 91.75 74 GLU A CA 1
ATOM 591 C C . GLU A 1 74 ? 15.205 0.914 -2.958 1.00 91.75 74 GLU A C 1
ATOM 593 O O . GLU A 1 74 ? 16.010 0.483 -2.136 1.00 91.75 74 GLU A O 1
ATOM 598 N N . SER A 1 75 ? 14.887 2.207 -3.059 1.00 94.75 75 SER A N 1
ATOM 599 C CA . SER A 1 75 ? 15.439 3.255 -2.194 1.00 94.75 75 SER A CA 1
ATOM 600 C C . SER A 1 75 ? 14.801 3.272 -0.803 1.00 94.75 75 SER A C 1
ATOM 602 O O . SER A 1 75 ? 15.379 3.830 0.128 1.00 94.75 75 SER A O 1
ATOM 604 N N . GLU A 1 76 ? 13.619 2.670 -0.651 1.00 95.31 76 GLU A N 1
ATOM 605 C CA . GLU A 1 76 ? 12.921 2.623 0.630 1.00 95.31 76 GLU A CA 1
ATOM 606 C C . GLU A 1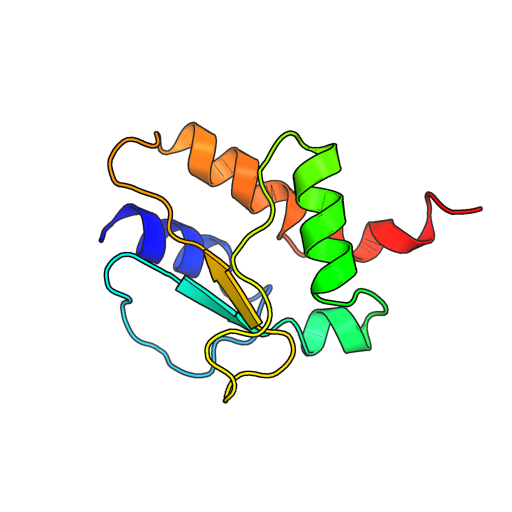 76 ? 13.541 1.593 1.570 1.00 95.31 76 GLU A C 1
ATOM 608 O O . GLU A 1 76 ? 13.836 0.454 1.187 1.00 95.31 76 GLU A O 1
ATOM 613 N N . THR A 1 77 ? 13.695 1.978 2.837 1.00 96.75 77 THR A N 1
ATOM 614 C CA . THR A 1 77 ? 14.173 1.055 3.862 1.00 96.75 77 THR A CA 1
ATOM 615 C C . THR A 1 77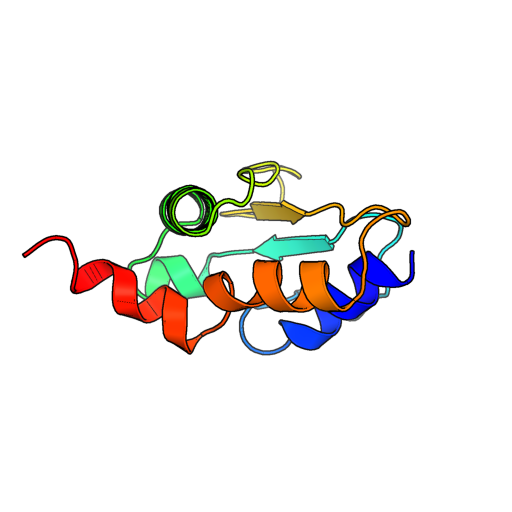 ? 13.068 0.092 4.281 1.00 96.75 77 THR A C 1
ATOM 617 O O . THR A 1 77 ? 11.868 0.347 4.121 1.00 96.75 77 THR A O 1
ATOM 620 N N . LYS A 1 78 ? 13.471 -1.030 4.883 1.00 95.69 78 LYS A N 1
ATOM 621 C CA . LYS A 1 78 ? 12.528 -1.998 5.447 1.00 95.69 78 LYS A CA 1
ATOM 622 C C . LYS A 1 78 ? 11.603 -1.335 6.476 1.00 95.69 78 LYS A C 1
ATOM 624 O O . LYS A 1 78 ? 10.410 -1.621 6.500 1.00 95.69 78 LYS A O 1
ATOM 629 N N . GLU A 1 79 ? 12.138 -0.435 7.294 1.00 96.81 79 GLU A N 1
ATOM 630 C CA . GLU A 1 79 ? 11.387 0.295 8.315 1.00 96.81 79 GLU A CA 1
ATOM 631 C C . GLU A 1 79 ? 10.294 1.168 7.688 1.00 96.81 79 GLU A C 1
ATOM 633 O O . GLU A 1 79 ? 9.166 1.167 8.182 1.00 96.81 79 GLU A O 1
ATOM 638 N N . THR A 1 80 ? 10.580 1.867 6.582 1.00 95.38 80 THR A N 1
ATOM 639 C CA . THR A 1 80 ? 9.560 2.648 5.865 1.00 95.38 80 THR A CA 1
ATOM 640 C C . THR A 1 80 ? 8.463 1.748 5.294 1.00 95.38 80 THR A C 1
ATOM 642 O O . THR A 1 80 ? 7.274 2.071 5.384 1.00 95.38 80 THR A O 1
ATOM 645 N N . ILE A 1 81 ? 8.830 0.581 4.761 1.00 95.44 81 ILE A N 1
ATOM 646 C CA . ILE A 1 81 ? 7.862 -0.400 4.248 1.00 95.44 81 ILE A CA 1
ATOM 647 C C . ILE A 1 81 ? 6.985 -0.951 5.378 1.00 95.44 81 ILE A C 1
ATOM 649 O O . ILE A 1 81 ? 5.767 -1.050 5.224 1.00 95.44 81 ILE A O 1
ATOM 653 N N . ASP A 1 82 ? 7.568 -1.250 6.538 1.00 95.25 82 ASP A N 1
ATOM 654 C CA . ASP A 1 82 ? 6.814 -1.690 7.713 1.00 95.25 82 ASP A CA 1
ATOM 655 C C . ASP A 1 82 ? 5.843 -0.603 8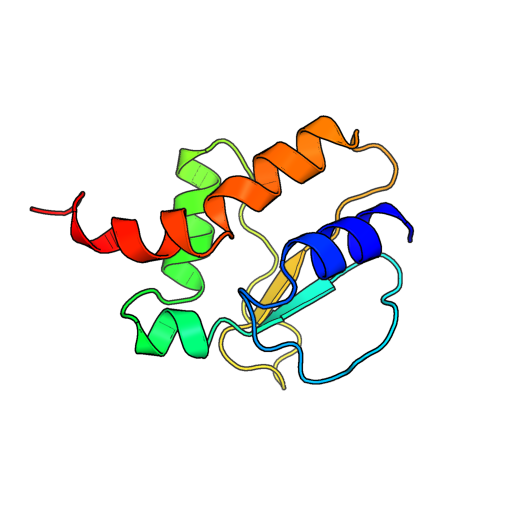.187 1.00 95.25 82 ASP A C 1
ATOM 657 O O . ASP A 1 82 ? 4.686 -0.892 8.496 1.00 95.25 82 ASP A O 1
ATOM 661 N N . LEU A 1 83 ? 6.290 0.656 8.228 1.00 94.31 83 LEU A N 1
ATOM 662 C CA . LEU A 1 83 ? 5.463 1.787 8.648 1.00 94.31 83 LEU A CA 1
ATOM 663 C C . LEU A 1 83 ? 4.302 2.052 7.683 1.00 94.31 83 LEU A C 1
ATOM 665 O O . LEU A 1 83 ? 3.178 2.225 8.154 1.00 94.31 83 LEU A O 1
ATOM 669 N N . SER A 1 84 ? 4.543 2.019 6.371 1.00 93.12 84 SER A N 1
ATOM 670 C CA . SER A 1 84 ? 3.491 2.170 5.352 1.00 93.12 84 SER A CA 1
ATOM 671 C C . SER A 1 84 ? 2.524 0.980 5.313 1.00 93.12 84 SER A C 1
ATOM 673 O O . SER A 1 84 ? 1.347 1.152 5.000 1.00 93.12 84 SER A O 1
ATOM 675 N N . SER A 1 85 ? 2.967 -0.216 5.717 1.00 93.75 85 SER A N 1
ATOM 676 C CA . SER A 1 85 ? 2.115 -1.412 5.804 1.00 93.75 85 SER A CA 1
ATOM 677 C C . SER A 1 85 ? 1.176 -1.409 7.017 1.00 93.75 85 SER A C 1
ATOM 679 O O . SER A 1 85 ? 0.127 -2.056 6.984 1.00 93.75 85 SER A O 1
ATOM 681 N N . LYS A 1 86 ? 1.496 -0.672 8.091 1.00 91.00 86 LYS A N 1
ATOM 682 C CA . LYS A 1 86 ? 0.644 -0.570 9.294 1.00 91.00 86 LYS A CA 1
ATOM 683 C C . LYS A 1 86 ? -0.796 -0.134 8.988 1.00 91.00 86 LYS A C 1
ATOM 685 O O . LYS A 1 86 ? -1.703 -0.877 9.373 1.00 91.00 86 LYS A O 1
ATOM 690 N N . PRO A 1 87 ? -1.051 0.998 8.300 1.00 89.12 87 PRO A N 1
ATOM 691 C CA . PRO A 1 87 ? -2.414 1.421 7.968 1.00 89.12 87 PRO A CA 1
ATOM 692 C C . PRO A 1 87 ? -3.166 0.453 7.053 1.00 89.12 87 PRO A C 1
ATOM 694 O O . PRO A 1 87 ? -4.395 0.436 7.070 1.00 89.12 87 PRO A O 1
ATOM 697 N N . LEU A 1 88 ? -2.443 -0.372 6.295 1.00 90.88 88 LEU A N 1
ATOM 698 C CA . LEU A 1 88 ? -3.008 -1.384 5.407 1.00 90.88 88 LEU A CA 1
ATOM 699 C C . LEU A 1 88 ? -3.404 -2.671 6.144 1.00 90.88 88 LEU A C 1
ATOM 701 O O . LEU A 1 88 ? -4.075 -3.516 5.559 1.00 90.88 88 LEU A O 1
ATOM 705 N N . SER A 1 89 ? -2.998 -2.840 7.405 1.00 87.12 89 SER A N 1
ATOM 706 C CA . SER A 1 89 ? -3.239 -4.055 8.184 1.00 87.12 89 SER A CA 1
ATOM 707 C C . SER A 1 89 ? -4.664 -4.135 8.759 1.00 87.12 89 SER A C 1
ATOM 709 O O . SER A 1 89 ? -5.347 -3.132 8.980 1.00 87.12 89 SER A O 1
ATOM 711 N N . THR A 1 90 ? -5.115 -5.362 9.047 1.00 70.81 90 THR A N 1
ATOM 712 C CA . THR A 1 90 ? -6.488 -5.666 9.505 1.00 70.81 90 THR A CA 1
ATOM 713 C C . THR A 1 90 ? -6.943 -4.851 10.727 1.00 70.81 90 THR A C 1
ATOM 715 O O . THR A 1 90 ? -8.127 -4.520 10.835 1.00 70.81 90 THR A O 1
ATOM 718 N N . SER A 1 91 ? -6.038 -4.525 11.656 1.00 65.88 91 SER A N 1
ATOM 719 C CA . SER A 1 91 ? -6.369 -3.772 12.875 1.00 65.88 91 SER A CA 1
ATOM 720 C C . SER A 1 91 ? -6.724 -2.313 12.587 1.00 65.88 91 SER A C 1
ATOM 722 O O . SER A 1 91 ? -7.584 -1.753 13.267 1.00 65.88 91 SER A O 1
ATOM 724 N N . THR A 1 92 ? -6.113 -1.705 11.568 1.00 61.94 92 THR A N 1
ATOM 725 C CA . THR A 1 92 ? -6.297 -0.283 11.259 1.00 61.94 92 THR A CA 1
ATOM 726 C C . THR A 1 92 ? -7.469 -0.040 10.321 1.00 61.94 92 THR A C 1
ATOM 728 O O . THR A 1 92 ? -8.217 0.912 10.540 1.00 61.94 92 THR A O 1
ATOM 731 N N . VAL A 1 93 ? -7.708 -0.931 9.353 1.00 62.03 93 VAL A N 1
ATOM 732 C CA . VAL A 1 93 ? -8.839 -0.786 8.421 1.00 62.03 93 VAL A CA 1
ATOM 733 C C . VAL A 1 93 ? -10.187 -0.806 9.161 1.00 62.03 93 VAL A C 1
ATOM 735 O O . VAL A 1 93 ? -11.083 -0.039 8.834 1.00 62.03 93 VAL A O 1
ATOM 738 N N . ARG A 1 94 ? -10.322 -1.581 10.247 1.00 62.53 94 ARG A N 1
ATOM 739 C CA . ARG A 1 94 ? -11.552 -1.598 11.069 1.00 62.53 94 ARG A CA 1
ATOM 740 C C . ARG A 1 94 ? -11.841 -0.291 11.821 1.00 62.53 94 ARG A C 1
ATOM 742 O O . ARG A 1 94 ? -12.991 -0.048 12.173 1.00 62.53 94 ARG A O 1
ATOM 749 N N . SER A 1 95 ? -10.826 0.534 12.085 1.00 54.50 95 SER A N 1
ATOM 750 C CA . SER A 1 95 ? -10.952 1.747 12.912 1.00 54.50 95 SER A CA 1
ATOM 751 C C . SER A 1 95 ? -11.593 2.935 12.171 1.00 54.50 95 SER A C 1
ATOM 753 O O . SER A 1 95 ? -11.944 3.940 12.788 1.00 54.50 95 SER A O 1
ATOM 755 N N . LEU A 1 96 ? -11.808 2.825 10.853 1.00 55.38 96 LEU A N 1
ATOM 756 C CA . LEU A 1 96 ? -12.310 3.916 10.006 1.00 55.38 96 LEU A CA 1
ATOM 757 C C . LEU A 1 96 ? -13.731 4.403 10.359 1.00 55.38 96 LEU A C 1
ATOM 759 O O . LEU A 1 96 ? -14.098 5.514 9.988 1.00 55.38 96 LEU A O 1
ATOM 763 N N . ARG A 1 97 ? -14.512 3.644 11.142 1.00 55.31 97 ARG A N 1
ATOM 764 C CA . ARG A 1 97 ? -15.815 4.104 11.665 1.00 55.31 97 ARG A CA 1
ATOM 765 C C . ARG A 1 97 ? -15.736 4.935 12.947 1.00 55.31 97 ARG A C 1
ATOM 767 O O . ARG A 1 97 ? -16.656 5.697 13.214 1.00 55.31 97 ARG A O 1
ATOM 774 N N . THR A 1 98 ? -14.679 4.802 13.743 1.00 52.25 98 THR A N 1
ATOM 775 C CA . THR A 1 98 ? -14.608 5.414 15.084 1.00 52.25 98 THR A CA 1
ATOM 776 C C . THR A 1 98 ? -14.144 6.870 15.093 1.00 52.25 98 THR A C 1
ATOM 778 O O . THR A 1 98 ? -14.197 7.497 16.141 1.00 52.25 98 THR A O 1
ATOM 781 N N . LEU A 1 99 ? -13.701 7.411 13.953 1.00 51.50 99 LEU A N 1
ATOM 782 C CA . LEU A 1 99 ? -13.191 8.786 13.844 1.00 51.50 99 LEU A CA 1
ATOM 783 C C . LEU A 1 99 ? -14.154 9.760 13.138 1.00 51.50 99 LEU A C 1
ATOM 785 O O . LEU A 1 99 ? -13.802 10.918 12.957 1.00 51.50 99 LEU A O 1
ATOM 789 N N . ASN A 1 100 ? -15.360 9.311 12.768 1.00 42.97 100 ASN A N 1
ATOM 790 C CA . ASN A 1 100 ? -16.424 10.143 12.183 1.00 42.97 100 ASN A CA 1
ATOM 791 C C . ASN A 1 100 ? -17.716 10.141 13.036 1.00 42.97 100 ASN A C 1
ATOM 793 O O . ASN A 1 100 ? -18.817 10.241 12.491 1.00 42.97 100 ASN A O 1
ATOM 797 N N . LEU A 1 101 ? -17.586 10.017 14.362 1.00 38.31 101 LEU A N 1
ATOM 798 C CA . LEU A 1 101 ? -18.656 10.251 15.344 1.00 38.31 101 LEU A CA 1
ATOM 799 C C . LEU A 1 101 ? -18.226 11.322 16.346 1.00 38.31 101 LEU A C 1
ATOM 801 O O . LEU A 1 101 ? -17.064 11.246 16.802 1.00 38.31 101 LEU A O 1
#

Foldseek 3Di:
DVLQQVLVVVCPPVADDPDPDDDDQKDKGQCPVLVVLPFALVNLQVVLVVLVHHRADFCPPVVRHSIGMDGDDPPDDPVNSVSSSVCSHPVNSNCSVVPPD

Sequence (101 aa):
MLNANYMMHALRGTYHLPYDRTCMHEAVFPADLQKDRGSSGLEIAKRLLDYGFHAPTMYFPLIVHEALMIEPTESETKETIDLSSKPLSTSTVRSLRTLNL